Protein AF-A0AA36GGR3-F1 (afdb_monomer_lite)

Structure (mmCIF, N/CA/C/O backbone):
data_AF-A0AA36GGR3-F1
#
_entry.id   AF-A0AA36GGR3-F1
#
loop_
_atom_site.group_PDB
_atom_site.id
_atom_site.type_symbol
_atom_site.label_atom_id
_atom_site.label_alt_id
_atom_site.label_comp_id
_atom_site.label_asym_id
_atom_site.label_entity_id
_atom_site.label_seq_id
_atom_site.pdbx_PDB_ins_code
_atom_site.Cartn_x
_atom_site.Cartn_y
_atom_site.Cartn_z
_atom_site.occupancy
_atom_site.B_iso_or_equiv
_atom_site.auth_seq_id
_atom_site.auth_comp_id
_atom_site.auth_asym_id
_atom_site.auth_atom_id
_atom_site.pdbx_PDB_model_num
ATOM 1 N N . MET A 1 1 ? -9.479 -24.177 -9.683 1.00 31.23 1 MET A N 1
ATOM 2 C CA . MET A 1 1 ? -10.430 -23.127 -10.098 1.00 31.23 1 MET A CA 1
ATOM 3 C C . MET A 1 1 ? -11.303 -22.830 -8.891 1.00 31.23 1 MET A C 1
ATOM 5 O O . MET A 1 1 ? -12.110 -23.670 -8.521 1.00 31.23 1 MET A O 1
ATOM 9 N N . GLN A 1 2 ? -11.050 -21.725 -8.196 1.00 22.86 2 GLN A N 1
ATOM 10 C CA . GLN A 1 2 ? -11.869 -21.293 -7.066 1.00 22.86 2 GLN A CA 1
ATOM 11 C C . GLN A 1 2 ? -12.134 -19.807 -7.296 1.00 22.86 2 GLN A C 1
ATOM 13 O O . GLN A 1 2 ? -11.311 -18.959 -6.969 1.00 22.86 2 GLN A O 1
ATOM 18 N N . SER A 1 3 ? -13.225 -19.510 -8.004 1.00 23.61 3 SER A N 1
ATOM 19 C CA . SER A 1 3 ? -13.700 -18.142 -8.183 1.00 23.61 3 SER A CA 1
ATOM 20 C C . SER A 1 3 ? -14.328 -17.702 -6.864 1.00 23.61 3 SER A C 1
ATOM 22 O O . SER A 1 3 ? -15.376 -18.225 -6.476 1.00 23.61 3 SER A O 1
ATOM 24 N N . MET A 1 4 ? -13.690 -16.779 -6.152 1.00 31.77 4 MET A N 1
ATOM 25 C CA . MET A 1 4 ? -14.310 -16.155 -4.990 1.00 31.77 4 MET A CA 1
ATOM 26 C C . MET A 1 4 ? -15.207 -15.022 -5.492 1.00 31.77 4 MET A C 1
ATOM 28 O O . MET A 1 4 ? -14.729 -13.978 -5.921 1.00 31.77 4 MET A O 1
ATOM 32 N N . ASN A 1 5 ? -16.514 -15.277 -5.502 1.00 27.06 5 ASN A N 1
ATOM 33 C CA . ASN A 1 5 ? -17.533 -14.321 -5.914 1.00 27.06 5 ASN A CA 1
ATOM 34 C C . ASN A 1 5 ? -17.750 -13.314 -4.769 1.00 27.06 5 ASN A C 1
ATOM 36 O O . ASN A 1 5 ? -18.373 -13.636 -3.760 1.00 27.06 5 ASN A O 1
ATOM 40 N N . ILE A 1 6 ? -17.201 -12.103 -4.905 1.00 41.09 6 ILE A N 1
ATOM 41 C CA . ILE A 1 6 ? -17.251 -11.018 -3.900 1.00 41.09 6 ILE A CA 1
ATOM 42 C C . ILE A 1 6 ? -18.653 -10.353 -3.833 1.00 41.09 6 ILE A C 1
ATOM 44 O O . ILE A 1 6 ? -18.861 -9.359 -3.144 1.00 41.09 6 ILE A O 1
ATOM 48 N N . ARG A 1 7 ? -19.673 -10.909 -4.503 1.00 35.94 7 ARG A N 1
ATOM 49 C CA . ARG A 1 7 ? -20.999 -10.276 -4.635 1.00 35.94 7 ARG A CA 1
ATOM 50 C C . ARG A 1 7 ? -21.959 -10.444 -3.456 1.00 35.94 7 ARG A C 1
ATOM 52 O O . ARG A 1 7 ? -22.953 -9.726 -3.416 1.00 35.94 7 ARG A O 1
ATOM 59 N N . ASP A 1 8 ? -21.678 -11.298 -2.474 1.00 37.50 8 ASP A N 1
ATOM 60 C CA . ASP A 1 8 ? -22.728 -11.694 -1.520 1.00 37.50 8 ASP A CA 1
ATOM 61 C C . ASP A 1 8 ? -22.793 -10.919 -0.197 1.00 37.50 8 ASP A C 1
ATOM 63 O O . ASP A 1 8 ? -23.705 -11.169 0.593 1.00 37.50 8 ASP A O 1
ATOM 67 N N . ARG A 1 9 ? -21.918 -9.938 0.079 1.00 39.78 9 ARG A N 1
ATOM 68 C CA . ARG A 1 9 ? -22.055 -9.106 1.294 1.00 39.78 9 ARG A CA 1
ATOM 69 C C . ARG A 1 9 ? -21.664 -7.643 1.090 1.00 39.78 9 ARG A C 1
ATOM 71 O O . ARG A 1 9 ? -20.507 -7.276 1.201 1.00 39.78 9 ARG A O 1
ATOM 78 N N . GLY A 1 10 ? -22.687 -6.809 0.898 1.00 32.38 10 GLY A N 1
ATOM 79 C CA . GLY A 1 10 ? -22.753 -5.458 1.464 1.00 32.38 10 GLY A CA 1
ATOM 80 C C . GLY A 1 10 ? -21.839 -4.389 0.858 1.00 32.38 10 GLY A C 1
ATOM 81 O O . GLY A 1 10 ? -20.715 -4.210 1.295 1.00 32.38 10 GLY A O 1
ATOM 82 N N . ARG A 1 11 ? -22.411 -3.591 -0.056 1.00 37.12 11 ARG A N 1
ATOM 83 C CA . ARG A 1 11 ? -21.997 -2.222 -0.438 1.00 37.12 11 ARG A CA 1
ATOM 84 C C . ARG A 1 11 ? -20.482 -2.006 -0.575 1.00 37.12 11 ARG A C 1
ATOM 86 O O . ARG A 1 11 ? -19.839 -1.422 0.292 1.00 37.12 11 ARG A O 1
ATOM 93 N N . LEU A 1 12 ? -19.966 -2.359 -1.752 1.00 37.03 12 LEU A N 1
ATOM 94 C CA . LEU A 1 12 ? -18.712 -1.824 -2.270 1.00 37.03 12 LEU A CA 1
ATOM 95 C C . LEU A 1 12 ? -18.866 -0.305 -2.433 1.00 37.03 12 LEU A C 1
ATOM 97 O O . LEU A 1 12 ? -19.579 0.178 -3.313 1.00 37.03 12 LEU A O 1
ATOM 101 N N . ILE A 1 13 ? -18.249 0.451 -1.540 1.00 41.09 13 ILE A N 1
ATOM 102 C CA . ILE A 1 13 ? -18.213 1.902 -1.616 1.00 41.09 13 ILE A CA 1
ATOM 103 C C . ILE A 1 13 ? -16.906 2.288 -2.326 1.00 41.09 13 ILE A C 1
ATOM 105 O O . ILE A 1 13 ? -15.834 2.299 -1.729 1.00 41.09 13 ILE A O 1
ATOM 109 N N . LEU A 1 14 ? -17.008 2.574 -3.624 1.00 30.67 14 LEU A N 1
ATOM 110 C CA . LEU A 1 14 ? -15.995 3.288 -4.405 1.00 30.67 14 LEU A CA 1
ATOM 111 C C . LEU A 1 14 ? -16.259 4.791 -4.230 1.00 30.67 14 LEU A C 1
ATOM 113 O O . LEU A 1 14 ? -17.186 5.323 -4.838 1.00 30.67 14 LEU A O 1
ATOM 117 N N . TRP A 1 15 ? -15.490 5.482 -3.386 1.00 31.73 15 TRP A N 1
ATOM 118 C CA . TRP A 1 15 ? -15.605 6.938 -3.235 1.00 31.73 15 TRP A CA 1
ATOM 119 C C . TRP A 1 15 ? -14.445 7.661 -3.921 1.00 31.73 15 TRP A C 1
ATOM 121 O O . TRP A 1 15 ? -13.354 7.759 -3.371 1.00 31.73 15 TRP A O 1
ATOM 131 N N . PHE A 1 16 ? -14.731 8.282 -5.067 1.00 27.41 16 PHE A N 1
ATOM 132 C CA . PHE A 1 16 ? -13.975 9.436 -5.550 1.00 27.41 16 PHE A CA 1
ATOM 133 C C . PHE A 1 16 ? -14.421 10.681 -4.756 1.00 27.41 16 PHE A C 1
ATOM 135 O O . PHE A 1 16 ? -15.496 11.218 -5.019 1.00 27.41 16 PHE A O 1
ATOM 142 N N . PHE A 1 17 ? -13.615 11.175 -3.807 1.00 26.67 17 PHE A N 1
ATOM 143 C CA . PHE A 1 17 ? -13.815 12.498 -3.191 1.00 26.67 17 PHE A CA 1
ATOM 144 C C . PHE A 1 17 ? -12.526 13.344 -3.186 1.00 26.67 17 PHE A C 1
ATOM 146 O O . PHE A 1 17 ? -11.414 12.868 -2.989 1.00 26.67 17 PHE A O 1
ATOM 153 N N . ARG A 1 18 ? -12.732 14.635 -3.452 1.00 24.03 18 ARG A N 1
ATOM 154 C CA . ARG A 1 18 ? -11.792 15.745 -3.712 1.00 24.03 18 ARG A CA 1
ATOM 155 C C . ARG A 1 18 ? -11.136 16.299 -2.439 1.00 24.03 18 ARG A C 1
ATOM 157 O O . ARG A 1 18 ? -11.767 16.264 -1.394 1.00 24.03 18 ARG A O 1
ATOM 164 N N . TRP A 1 19 ? -10.031 17.058 -2.437 1.00 34.44 19 TRP A N 1
ATOM 165 C CA . TRP A 1 19 ? -8.633 16.962 -2.935 1.00 34.44 19 TRP A CA 1
ATOM 166 C C . TRP A 1 19 ? -7.868 18.005 -2.070 1.00 34.44 19 TRP A C 1
ATOM 168 O O . TRP A 1 19 ? -7.487 19.062 -2.566 1.00 34.44 19 TRP A O 1
ATOM 178 N N . VAL A 1 20 ? -7.781 17.820 -0.741 1.00 37.66 20 VAL A N 1
ATOM 179 C CA . VAL A 1 20 ? -7.152 18.826 0.167 1.00 37.66 20 VAL A CA 1
ATOM 180 C C . VAL A 1 20 ? -6.193 18.206 1.199 1.00 37.66 20 VAL A C 1
ATOM 182 O O . VAL A 1 20 ? -5.262 18.873 1.636 1.00 37.66 20 VAL A O 1
ATOM 185 N N . CYS A 1 21 ? -6.301 16.907 1.499 1.00 44.16 21 CYS A N 1
ATOM 186 C CA . CYS A 1 21 ? -5.307 16.160 2.275 1.00 44.16 21 CYS A CA 1
ATOM 187 C C . CYS A 1 21 ? -4.627 15.153 1.360 1.00 44.16 21 CYS A C 1
ATOM 189 O O . CYS A 1 21 ? -5.189 14.138 0.961 1.00 44.16 21 CYS A O 1
ATOM 191 N N . SER A 1 22 ? -3.430 15.520 0.935 1.00 38.19 22 SER A N 1
ATOM 192 C CA . SER A 1 22 ? -2.750 14.957 -0.220 1.00 38.19 22 SER A CA 1
ATOM 193 C C . SER A 1 22 ? -2.509 13.432 -0.128 1.00 38.19 22 SER A C 1
ATOM 195 O O . SER A 1 22 ? -1.676 12.964 0.644 1.00 38.19 22 SER A O 1
ATOM 197 N N . ASN A 1 23 ? -3.218 12.710 -1.011 1.00 40.78 23 ASN 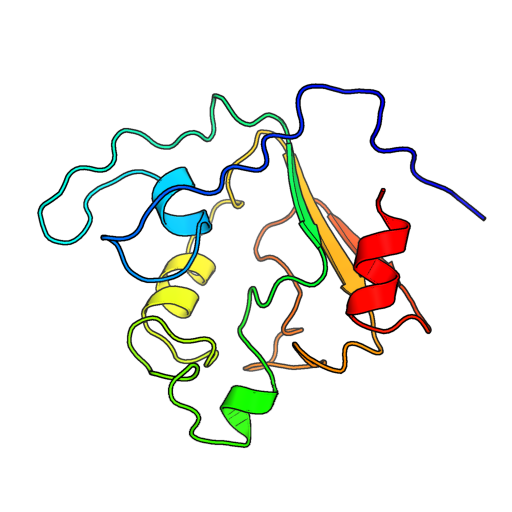A N 1
ATOM 198 C CA . ASN A 1 23 ? -2.726 11.634 -1.891 1.00 40.78 23 ASN A CA 1
ATOM 199 C C . ASN A 1 23 ? -2.678 10.157 -1.438 1.00 40.78 23 ASN A C 1
ATOM 201 O O . ASN A 1 23 ? -1.881 9.400 -1.981 1.00 40.78 23 ASN A O 1
ATOM 205 N N . TYR A 1 24 ? -3.591 9.694 -0.575 1.00 49.19 24 TYR A N 1
ATOM 206 C CA . TYR A 1 24 ? -4.253 8.386 -0.785 1.00 49.19 24 TYR A CA 1
ATOM 207 C C . TYR A 1 24 ? -5.505 8.261 0.097 1.00 49.19 24 TYR A C 1
ATOM 209 O O . TYR A 1 24 ? -5.481 8.609 1.281 1.00 49.19 24 TYR A O 1
ATOM 217 N N . GLU A 1 25 ? -6.579 7.706 -0.463 1.00 49.06 25 GLU A N 1
ATOM 218 C CA . GLU A 1 25 ? -7.920 7.544 0.135 1.00 49.06 25 GLU A CA 1
ATOM 219 C C . GLU A 1 25 ? -7.904 6.908 1.542 1.00 49.06 25 GLU A C 1
ATOM 221 O O . GLU A 1 25 ? -8.718 7.242 2.402 1.00 49.06 25 GLU A O 1
ATOM 226 N N . ARG A 1 26 ? -6.894 6.075 1.830 1.00 49.50 26 ARG A N 1
ATOM 227 C CA . ARG A 1 26 ? -6.694 5.370 3.112 1.00 49.50 26 ARG A CA 1
ATOM 228 C C . ARG A 1 26 ? -6.551 6.296 4.323 1.00 49.50 26 ARG A C 1
ATOM 230 O O . ARG A 1 26 ? -6.796 5.871 5.447 1.00 49.50 26 ARG A O 1
ATOM 237 N N . GLY A 1 27 ? -6.146 7.550 4.116 1.00 48.91 27 GLY A N 1
ATOM 238 C CA . GLY A 1 27 ? -5.964 8.507 5.204 1.00 48.91 27 GLY A CA 1
ATOM 239 C C . GLY A 1 27 ? -7.232 9.081 5.803 1.00 48.91 27 GLY A C 1
ATOM 240 O O . GLY A 1 27 ? -7.263 9.350 6.996 1.00 48.91 27 GLY A O 1
ATOM 241 N N . TYR A 1 28 ? -8.251 9.250 4.971 1.00 47.47 28 TYR A N 1
ATOM 242 C CA . TYR A 1 28 ? -9.541 9.803 5.372 1.00 47.47 28 TYR A CA 1
ATOM 243 C C . TYR A 1 28 ? -10.386 8.787 6.120 1.00 47.47 28 TYR A C 1
ATOM 245 O O . TYR A 1 28 ? -11.102 9.128 7.052 1.00 47.47 28 TYR A O 1
ATOM 253 N N . ILE A 1 29 ? -10.244 7.535 5.700 1.00 52.72 29 ILE A N 1
ATOM 254 C CA . ILE A 1 29 ? -10.875 6.359 6.272 1.00 52.72 29 ILE A CA 1
ATOM 255 C C . ILE A 1 29 ? -10.502 6.315 7.770 1.00 52.72 29 ILE A C 1
ATOM 257 O O . ILE A 1 29 ? -11.386 6.484 8.603 1.00 52.72 29 ILE A O 1
ATOM 261 N N . LEU A 1 30 ? -9.202 6.385 8.096 1.00 60.25 30 LEU A N 1
ATOM 262 C CA . LEU A 1 30 ? -8.647 6.423 9.466 1.00 60.25 30 LEU A CA 1
ATOM 263 C C . LEU A 1 30 ? -9.024 7.645 10.330 1.00 60.25 30 LEU A C 1
ATOM 265 O O . LEU A 1 30 ? -8.657 7.675 11.509 1.00 60.25 30 LEU A O 1
ATOM 269 N N . GLY A 1 31 ? -9.731 8.636 9.778 1.00 64.75 31 GLY A N 1
ATOM 270 C CA . GLY A 1 31 ? -10.085 9.881 10.458 1.00 64.75 31 GLY A CA 1
ATOM 271 C C . GLY A 1 31 ? -8.877 10.652 11.010 1.00 64.75 31 GLY A C 1
ATOM 272 O O . GLY A 1 31 ? -7.728 10.441 10.617 1.00 64.75 31 GLY A O 1
ATOM 273 N N . GLY A 1 32 ? -9.139 11.548 11.959 1.00 68.62 32 GLY A N 1
ATOM 274 C CA . GLY A 1 32 ? -8.108 12.307 12.671 1.00 68.62 32 GLY A CA 1
ATOM 275 C C . GLY A 1 32 ? -7.910 13.728 12.150 1.00 68.62 32 GLY A C 1
ATOM 276 O O . GLY A 1 32 ? -8.810 14.312 11.552 1.00 68.62 32 GLY A O 1
ATOM 277 N N . ASP A 1 33 ? -6.749 14.304 12.443 1.00 65.94 33 ASP A N 1
ATOM 278 C CA . ASP A 1 33 ? -6.383 15.651 12.008 1.00 65.94 33 ASP A CA 1
ATOM 279 C C . ASP A 1 33 ? -5.493 15.586 10.766 1.00 65.94 33 ASP A C 1
ATOM 281 O O . ASP A 1 33 ? -4.542 14.804 10.699 1.00 65.94 33 ASP A O 1
ATOM 285 N N . CYS A 1 34 ? -5.811 16.415 9.780 1.00 63.88 34 CYS A N 1
ATOM 286 C CA . CYS A 1 34 ? -4.975 16.655 8.624 1.00 63.88 34 CYS A CA 1
ATOM 287 C C . CYS A 1 34 ? -4.675 18.149 8.525 1.00 63.88 34 CYS A C 1
ATOM 289 O O . CYS A 1 34 ? -5.512 18.928 8.071 1.00 63.88 34 CYS A O 1
ATOM 291 N N . ASN A 1 35 ? -3.460 18.541 8.911 1.00 62.97 35 ASN A N 1
ATOM 292 C CA . ASN A 1 35 ? -2.987 19.925 8.831 1.00 62.97 35 ASN A CA 1
ATOM 293 C C . ASN A 1 35 ? -3.969 20.933 9.467 1.00 62.97 35 ASN A C 1
ATOM 295 O O . ASN A 1 35 ? -4.233 21.991 8.896 1.00 62.97 35 ASN A O 1
ATOM 299 N N . GLY A 1 36 ? -4.534 20.593 10.629 1.00 64.94 36 GLY A N 1
ATOM 300 C CA . GLY A 1 36 ? -5.505 21.420 11.348 1.00 64.94 36 GLY A CA 1
ATOM 301 C C . GLY A 1 36 ? -6.948 21.293 10.852 1.00 64.94 36 GLY A C 1
ATOM 302 O O . GLY A 1 36 ? -7.834 21.975 11.370 1.00 64.94 36 GLY A O 1
ATOM 303 N N . ILE A 1 37 ? -7.207 20.442 9.854 1.00 65.31 37 ILE A N 1
ATOM 304 C CA . ILE A 1 37 ? -8.554 20.076 9.417 1.00 65.31 37 ILE A CA 1
ATOM 305 C C . ILE A 1 37 ? -8.909 18.732 10.045 1.00 65.31 37 ILE A C 1
ATOM 307 O O . ILE A 1 37 ? -8.361 17.690 9.679 1.00 65.31 37 ILE A O 1
ATOM 311 N N . TYR A 1 38 ? -9.876 18.744 10.958 1.00 73.50 38 TYR A N 1
ATOM 312 C CA . TYR A 1 38 ? -10.427 17.517 11.518 1.00 73.50 38 TYR A CA 1
ATOM 313 C C . TYR A 1 38 ? -11.260 16.777 10.462 1.00 73.50 38 TYR A C 1
ATOM 315 O O . TYR A 1 38 ? -12.308 17.254 10.029 1.00 73.50 38 TYR A O 1
ATOM 323 N N . LEU A 1 39 ? -10.795 15.594 10.064 1.00 70.00 39 LEU A N 1
ATOM 324 C CA . LEU A 1 39 ? -11.420 14.732 9.056 1.00 70.00 39 LEU A CA 1
ATOM 325 C C . LEU A 1 39 ? -12.576 13.888 9.610 1.00 70.00 39 LEU A C 1
ATOM 327 O O . LEU A 1 39 ? -13.258 13.209 8.848 1.00 70.00 39 LEU A O 1
ATOM 331 N N . GLY A 1 40 ? -12.808 13.924 10.923 1.00 72.06 40 GLY A N 1
ATOM 332 C CA . GLY A 1 40 ? -13.813 13.102 11.588 1.00 72.06 40 GLY A CA 1
ATOM 333 C C . GLY A 1 40 ? -13.224 11.896 12.319 1.00 72.06 40 GLY A C 1
ATOM 334 O O . GLY A 1 40 ? -12.008 11.726 12.441 1.00 72.06 40 GLY A O 1
ATOM 335 N N . LYS A 1 41 ? -14.116 11.064 12.862 1.00 74.94 41 LYS A N 1
ATOM 336 C CA . LYS A 1 41 ? -13.750 9.797 13.508 1.00 74.94 41 LYS A CA 1
ATOM 337 C C . LYS A 1 41 ? -13.416 8.734 12.448 1.00 74.94 41 LYS A C 1
ATOM 339 O O . LYS A 1 41 ? -13.979 8.810 11.359 1.00 74.94 41 LYS A O 1
ATOM 344 N N . PRO A 1 42 ? -12.584 7.729 12.785 1.00 73.12 42 PRO A N 1
ATOM 345 C CA . PRO A 1 42 ? -12.325 6.591 11.906 1.00 73.12 42 PRO A CA 1
ATOM 346 C C . PRO A 1 42 ? -13.624 5.926 11.432 1.00 73.12 42 PRO A C 1
ATOM 348 O O . PRO A 1 42 ? -14.544 5.697 12.234 1.00 73.12 42 PRO A O 1
ATOM 351 N N . LEU A 1 43 ? -13.695 5.591 10.146 1.00 73.19 43 LEU A N 1
ATOM 352 C CA . LEU A 1 43 ? -14.862 4.959 9.528 1.00 73.19 43 LEU A CA 1
ATOM 353 C C . LEU A 1 43 ? -14.856 3.434 9.693 1.00 73.19 43 LEU A C 1
ATOM 355 O O . LEU A 1 43 ? -15.757 2.767 9.188 1.00 73.19 43 LEU A O 1
ATOM 359 N N . THR A 1 44 ? -13.926 2.880 10.480 1.00 71.38 44 THR A N 1
ATOM 360 C CA . THR A 1 44 ? -13.781 1.437 10.739 1.00 71.38 44 THR A CA 1
ATOM 361 C C . THR A 1 44 ? -15.089 0.745 11.122 1.00 71.38 44 THR A C 1
ATOM 363 O O . THR A 1 44 ? -15.276 -0.425 10.821 1.00 71.38 44 THR A O 1
ATOM 366 N N . HIS A 1 45 ? -15.996 1.451 11.801 1.00 74.19 45 HIS A N 1
ATOM 367 C CA . HIS A 1 45 ? -17.290 0.922 12.238 1.00 74.19 45 HIS A CA 1
ATOM 368 C C . HIS A 1 45 ? -18.372 0.929 11.142 1.00 74.19 45 HIS A C 1
ATOM 370 O O . HIS A 1 45 ? -19.391 0.261 11.295 1.00 74.19 45 HIS A O 1
ATOM 376 N N . LEU A 1 46 ? -18.171 1.690 10.062 1.00 79.44 46 LEU A N 1
ATOM 377 C CA . LEU A 1 46 ? -19.054 1.754 8.892 1.00 79.44 46 LEU A CA 1
ATOM 378 C C . LEU A 1 46 ? -18.574 0.855 7.747 1.00 79.44 46 LEU A C 1
ATOM 380 O O . LEU A 1 46 ? -19.373 0.484 6.890 1.00 79.44 46 LEU A O 1
ATOM 384 N N . VAL A 1 47 ? -17.284 0.518 7.723 1.00 77.88 47 VAL A N 1
ATOM 385 C CA . VAL A 1 47 ? -16.688 -0.389 6.738 1.00 77.88 47 VAL A CA 1
ATOM 386 C C . VAL A 1 47 ? -16.707 -1.808 7.303 1.00 77.88 47 VAL A C 1
ATOM 388 O O . VAL A 1 47 ? -16.089 -2.080 8.329 1.00 77.88 47 VAL A O 1
ATOM 391 N N . ASP A 1 48 ? -17.400 -2.738 6.644 1.00 83.75 48 ASP A N 1
ATOM 392 C CA . ASP A 1 48 ? -17.352 -4.150 7.047 1.00 83.75 48 ASP A CA 1
ATOM 393 C C . ASP A 1 48 ? -16.072 -4.821 6.537 1.00 83.75 48 ASP A C 1
ATOM 395 O O . ASP A 1 48 ? -15.341 -5.416 7.320 1.00 83.75 48 ASP A O 1
ATOM 399 N N . THR A 1 49 ? -15.740 -4.660 5.255 1.00 84.62 49 THR A N 1
ATOM 400 C CA . THR A 1 49 ? -14.571 -5.302 4.643 1.00 84.62 49 THR A CA 1
ATOM 401 C C . THR A 1 49 ? -13.776 -4.313 3.793 1.00 84.62 49 THR A C 1
ATOM 403 O O . THR A 1 49 ? -14.337 -3.644 2.927 1.00 84.62 49 THR A O 1
ATOM 406 N N . PHE A 1 50 ? -12.462 -4.256 4.002 1.00 84.88 50 PHE A N 1
ATOM 407 C CA . PHE A 1 50 ? -11.519 -3.533 3.151 1.00 84.88 50 PHE A CA 1
ATOM 408 C C . PHE A 1 50 ? -10.723 -4.502 2.282 1.00 84.88 50 PHE A C 1
ATOM 410 O O . PHE A 1 50 ? -10.144 -5.467 2.777 1.00 84.88 50 PHE A O 1
ATOM 417 N N . VAL A 1 51 ? -10.657 -4.233 0.981 1.00 87.81 51 VAL A N 1
ATOM 418 C CA . VAL A 1 51 ? -9.895 -5.052 0.034 1.00 87.81 51 VAL A CA 1
ATOM 419 C C . VAL A 1 51 ? -8.926 -4.156 -0.725 1.00 87.81 51 VAL A C 1
ATOM 421 O O . VAL A 1 51 ? -9.339 -3.212 -1.393 1.00 87.81 51 VAL A O 1
ATOM 424 N N . SER A 1 52 ? -7.630 -4.452 -0.628 1.00 89.44 52 SER A N 1
ATOM 425 C CA . SER A 1 52 ? -6.587 -3.789 -1.417 1.00 89.44 52 SER A CA 1
ATOM 426 C C . SER A 1 52 ? -6.236 -4.663 -2.618 1.00 89.44 52 SER A C 1
ATOM 428 O O . SER A 1 52 ? -5.670 -5.737 -2.435 1.00 89.44 52 SER A O 1
ATOM 430 N N . VAL A 1 53 ? -6.574 -4.235 -3.834 1.00 91.56 53 VAL A N 1
ATOM 431 C CA . VAL A 1 53 ? -6.273 -4.975 -5.073 1.00 91.56 53 VAL A CA 1
ATOM 432 C C . VAL A 1 53 ? -5.142 -4.271 -5.802 1.00 91.56 53 VAL A C 1
ATOM 434 O O . VAL A 1 53 ? -5.273 -3.091 -6.115 1.00 91.56 53 VAL A O 1
ATOM 437 N N . ALA A 1 54 ? -4.024 -4.972 -6.005 1.00 90.75 54 ALA A N 1
ATOM 438 C CA . ALA A 1 54 ? -2.809 -4.431 -6.620 1.00 90.75 54 ALA A CA 1
ATOM 439 C C . ALA A 1 54 ? -2.377 -3.068 -6.027 1.00 90.75 54 ALA A C 1
ATOM 441 O O . ALA A 1 54 ? -1.834 -2.200 -6.702 1.00 90.75 54 ALA A O 1
ATOM 442 N N . GLY A 1 55 ? -2.661 -2.829 -4.743 1.00 88.94 55 GLY A N 1
ATOM 443 C CA . GLY A 1 55 ? -2.444 -1.525 -4.124 1.00 88.94 55 GLY A CA 1
ATOM 444 C C . GLY A 1 55 ? -1.000 -1.353 -3.669 1.00 88.94 55 GLY A C 1
ATOM 445 O O . GLY A 1 55 ? -0.522 -2.187 -2.919 1.00 88.94 55 GLY A O 1
ATOM 446 N N . ALA A 1 56 ? -0.339 -0.246 -4.023 1.00 91.62 56 ALA A N 1
ATOM 447 C CA . ALA A 1 56 ? 1.023 0.121 -3.593 1.00 91.62 56 ALA A CA 1
ATOM 448 C C . ALA A 1 56 ? 1.132 0.431 -2.079 1.00 91.62 56 ALA A C 1
ATOM 450 O O . ALA A 1 56 ? 1.397 1.559 -1.667 1.00 91.62 56 ALA A O 1
ATOM 451 N N . ASN A 1 57 ? 0.858 -0.562 -1.235 1.00 91.06 57 ASN A N 1
ATOM 452 C CA . ASN A 1 57 ? 0.709 -0.443 0.216 1.00 91.06 57 ASN A CA 1
ATOM 453 C C . ASN A 1 57 ? 2.055 -0.215 0.927 1.00 91.06 57 ASN A C 1
ATOM 455 O O . ASN A 1 57 ? 2.139 0.605 1.839 1.00 91.06 57 ASN A O 1
ATOM 459 N N . TYR A 1 58 ? 3.121 -0.891 0.493 1.00 92.38 58 TYR A N 1
ATOM 460 C CA . TYR A 1 58 ? 4.493 -0.626 0.945 1.00 92.38 58 TYR A CA 1
ATOM 461 C C . TYR A 1 58 ? 5.246 0.347 0.035 1.00 92.38 58 TYR A C 1
ATOM 463 O O . TYR A 1 58 ? 6.363 0.732 0.361 1.00 92.38 58 TYR A O 1
ATOM 471 N N . GLY A 1 59 ? 4.640 0.768 -1.073 1.00 92.25 59 GLY A N 1
ATOM 472 C CA . GLY A 1 59 ? 5.225 1.659 -2.072 1.00 92.25 59 GLY A CA 1
ATOM 473 C C . GLY A 1 59 ? 5.206 1.040 -3.464 1.00 92.25 59 GLY A C 1
ATOM 474 O O . GLY A 1 59 ? 4.504 0.057 -3.696 1.00 92.25 59 GLY A O 1
ATOM 475 N N . SER A 1 60 ? 5.964 1.628 -4.387 1.00 93.69 60 SER A N 1
ATOM 476 C CA . SER A 1 60 ? 6.173 1.101 -5.739 1.00 93.69 60 SER A CA 1
ATOM 477 C C . SER A 1 60 ? 7.661 0.900 -6.019 1.00 93.69 60 SER A C 1
ATOM 479 O O . SER A 1 60 ? 8.481 1.759 -5.692 1.00 93.69 60 SER A O 1
ATOM 481 N N . ALA A 1 61 ? 8.009 -0.213 -6.664 1.00 92.56 61 ALA A N 1
ATOM 482 C CA . ALA A 1 61 ? 9.386 -0.550 -7.011 1.00 92.56 61 ALA A CA 1
ATOM 483 C C . ALA A 1 61 ? 10.017 0.501 -7.938 1.00 92.56 61 ALA A C 1
ATOM 485 O O . ALA A 1 61 ? 11.211 0.781 -7.828 1.00 92.56 61 ALA A O 1
ATOM 486 N N . ILE A 1 62 ? 9.217 1.153 -8.796 1.00 90.31 62 ILE A N 1
ATOM 487 C CA . ILE A 1 62 ? 9.713 2.220 -9.678 1.00 90.31 62 ILE A CA 1
ATOM 488 C C . ILE A 1 62 ? 10.259 3.408 -8.880 1.00 90.31 62 ILE A C 1
ATOM 490 O O . ILE A 1 62 ? 11.208 4.055 -9.314 1.00 90.31 62 ILE A O 1
ATOM 494 N N . CYS A 1 63 ? 9.719 3.653 -7.683 1.00 90.19 63 CYS A N 1
ATOM 495 C CA . CYS A 1 63 ? 10.153 4.735 -6.807 1.00 90.19 63 CYS A CA 1
ATOM 496 C C . CYS A 1 63 ? 11.467 4.465 -6.080 1.00 90.19 63 CYS A C 1
ATOM 498 O O . CYS A 1 63 ? 12.048 5.390 -5.514 1.00 90.19 63 CYS A O 1
ATOM 500 N N . GLU A 1 64 ? 11.954 3.227 -6.116 1.00 86.88 64 GLU A N 1
ATOM 501 C CA . GLU A 1 64 ? 13.293 2.886 -5.641 1.00 86.88 64 GLU A CA 1
ATOM 502 C C . GLU A 1 64 ? 14.335 2.951 -6.768 1.00 86.88 64 GLU A C 1
ATOM 504 O O . GLU A 1 64 ? 15.528 3.030 -6.487 1.00 86.88 64 GLU A O 1
ATOM 509 N N . MET A 1 65 ? 13.895 2.975 -8.032 1.00 86.38 65 MET A N 1
ATOM 510 C CA . MET A 1 65 ? 14.772 3.052 -9.206 1.00 86.38 65 MET A CA 1
ATOM 511 C C . MET A 1 65 ? 14.864 4.461 -9.799 1.00 86.38 65 MET A C 1
ATOM 513 O O . MET A 1 65 ? 15.931 4.858 -10.263 1.00 86.38 65 MET A O 1
ATOM 517 N N . LEU A 1 66 ? 13.761 5.219 -9.808 1.00 86.88 66 LEU A N 1
ATOM 518 C CA . LEU A 1 66 ? 13.654 6.503 -10.500 1.00 86.88 66 LEU A CA 1
ATOM 519 C C . LEU A 1 66 ? 13.101 7.609 -9.584 1.00 86.88 66 LEU A C 1
ATOM 521 O O . LEU A 1 66 ? 12.089 7.404 -8.908 1.00 86.88 66 LEU A O 1
ATOM 525 N N . PRO A 1 67 ? 13.689 8.822 -9.604 1.00 85.56 67 PRO A N 1
ATOM 526 C CA . PRO A 1 67 ? 13.223 9.956 -8.810 1.00 85.56 67 PRO A CA 1
ATOM 527 C C . PRO A 1 67 ? 12.038 10.669 -9.487 1.00 85.56 67 PRO A C 1
ATOM 529 O O . PRO A 1 67 ? 12.127 11.831 -9.882 1.00 85.56 67 PRO A O 1
ATOM 532 N N . LEU A 1 68 ? 10.912 9.971 -9.648 1.00 88.62 68 LEU A N 1
ATOM 533 C CA . LEU A 1 68 ? 9.686 10.562 -10.193 1.00 88.62 68 LEU A CA 1
ATOM 534 C C . LEU A 1 68 ? 9.003 11.457 -9.147 1.00 88.62 68 LEU A C 1
ATOM 536 O O . LEU A 1 68 ? 9.076 11.197 -7.947 1.00 88.62 68 LEU A O 1
ATOM 540 N N . ALA A 1 69 ? 8.253 12.472 -9.587 1.00 86.06 69 ALA A N 1
ATOM 541 C CA . ALA A 1 69 ? 7.525 13.372 -8.680 1.00 86.06 69 ALA A CA 1
ATOM 542 C C . ALA A 1 69 ? 6.545 12.630 -7.740 1.00 86.06 69 ALA A C 1
ATOM 544 O O . ALA A 1 69 ? 6.348 13.020 -6.586 1.00 86.06 69 ALA A O 1
ATOM 545 N N . ILE A 1 70 ? 5.981 11.508 -8.204 1.00 85.12 70 ILE A N 1
ATOM 546 C CA . ILE A 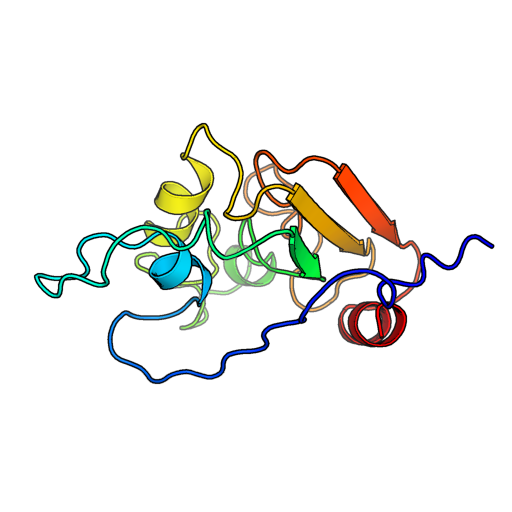1 70 ? 5.097 10.631 -7.420 1.00 85.12 70 ILE A CA 1
ATOM 547 C C . ILE A 1 70 ? 5.821 9.877 -6.292 1.00 85.12 70 ILE A C 1
ATOM 549 O O . ILE A 1 70 ? 5.168 9.310 -5.424 1.00 85.12 70 ILE A O 1
ATOM 553 N N . CYS A 1 71 ? 7.155 9.877 -6.272 1.00 89.56 71 CYS A N 1
ATOM 554 C CA . CYS A 1 71 ? 7.996 9.137 -5.330 1.00 89.56 71 CYS A CA 1
ATOM 555 C C . CYS A 1 71 ? 8.517 10.004 -4.173 1.00 89.56 71 CYS A C 1
ATOM 557 O O . CYS A 1 71 ? 9.468 9.632 -3.490 1.00 89.56 71 CYS A O 1
ATOM 559 N N . ASN A 1 72 ? 7.918 11.177 -3.949 1.00 88.25 72 ASN A N 1
ATOM 560 C CA . ASN A 1 72 ? 8.373 12.114 -2.926 1.00 88.25 72 ASN A CA 1
ATOM 561 C C . ASN A 1 72 ? 8.309 11.529 -1.496 1.00 88.25 72 ASN A C 1
ATOM 563 O O . ASN A 1 72 ? 7.459 10.698 -1.170 1.00 88.25 72 ASN A O 1
ATOM 567 N N . LEU A 1 73 ? 9.189 12.014 -0.615 1.00 90.19 73 LEU A N 1
ATOM 568 C CA . LEU A 1 73 ? 9.321 11.510 0.757 1.00 90.19 73 LEU A CA 1
ATOM 569 C C . LEU A 1 73 ? 8.240 12.004 1.725 1.00 90.19 73 LEU A C 1
ATOM 571 O O . LEU A 1 73 ? 8.208 11.545 2.861 1.00 90.19 73 LEU A O 1
ATOM 575 N N . ASN A 1 74 ? 7.361 12.920 1.323 1.00 85.00 74 ASN A N 1
ATOM 576 C CA . ASN A 1 74 ? 6.292 13.394 2.197 1.00 85.00 74 ASN A CA 1
ATOM 577 C C . ASN A 1 74 ? 5.067 12.470 2.090 1.00 85.00 74 ASN A C 1
ATOM 579 O O . ASN A 1 74 ? 4.683 11.809 3.054 1.00 85.00 74 ASN A O 1
ATOM 583 N N . ASN A 1 75 ? 4.506 12.356 0.886 1.00 78.12 75 ASN A N 1
ATOM 584 C CA . ASN A 1 75 ? 3.257 11.644 0.602 1.00 78.12 75 ASN A CA 1
ATOM 585 C C . ASN A 1 75 ? 3.299 10.785 -0.672 1.00 78.12 75 ASN A C 1
ATOM 587 O O . ASN A 1 75 ? 2.253 10.374 -1.169 1.00 78.12 75 ASN A O 1
ATOM 591 N N . GLY A 1 76 ? 4.489 10.538 -1.218 1.00 85.56 76 GLY A N 1
ATOM 592 C CA . GLY A 1 76 ? 4.663 9.744 -2.425 1.00 85.56 76 GLY A CA 1
ATOM 593 C C . GLY A 1 76 ? 4.680 8.234 -2.187 1.00 85.56 76 GLY A C 1
ATOM 594 O O . GLY A 1 76 ? 4.597 7.740 -1.060 1.00 85.56 76 GLY A O 1
ATOM 595 N N . LEU A 1 77 ? 4.852 7.505 -3.289 1.00 90.81 77 LEU A N 1
ATOM 596 C CA . LEU A 1 77 ? 4.895 6.042 -3.359 1.00 90.81 77 LEU A CA 1
ATOM 597 C C . LEU A 1 77 ? 6.278 5.442 -3.059 1.00 90.81 77 LEU A C 1
ATOM 599 O O . LEU A 1 77 ? 6.448 4.230 -3.179 1.00 90.81 77 LEU A O 1
ATOM 603 N N . SER A 1 78 ? 7.277 6.244 -2.673 1.00 91.50 78 SER A N 1
ATOM 604 C CA . SER A 1 78 ? 8.518 5.668 -2.138 1.00 91.50 78 SER A CA 1
ATOM 605 C C . SER A 1 78 ? 8.219 4.988 -0.810 1.00 91.50 78 SER A C 1
ATOM 607 O O . SER A 1 78 ? 7.563 5.573 0.051 1.00 91.50 78 SER A O 1
ATOM 609 N N . CYS A 1 79 ? 8.769 3.794 -0.600 1.00 91.88 79 CYS A N 1
ATOM 610 C CA . CYS A 1 79 ? 8.592 3.060 0.654 1.00 91.88 79 CYS A CA 1
ATOM 611 C C . CYS A 1 79 ? 9.199 3.784 1.870 1.00 91.88 79 CYS A C 1
ATOM 613 O O . CYS A 1 79 ? 8.886 3.471 3.019 1.00 91.88 79 CYS A O 1
ATOM 615 N N . ARG A 1 80 ? 10.032 4.804 1.621 1.00 92.25 80 ARG A N 1
ATOM 616 C CA . ARG A 1 80 ? 10.585 5.709 2.634 1.00 92.25 80 ARG A CA 1
ATOM 617 C C . ARG A 1 80 ? 9.719 6.941 2.908 1.00 92.25 80 ARG A C 1
ATOM 619 O O . ARG A 1 80 ? 10.098 7.736 3.769 1.00 92.25 80 ARG A O 1
ATOM 626 N N . SER A 1 81 ? 8.597 7.130 2.209 1.00 89.75 81 SER A N 1
ATOM 627 C CA . SER A 1 81 ? 7.752 8.304 2.419 1.00 89.75 81 SER A CA 1
ATOM 628 C C . SER A 1 81 ? 7.197 8.333 3.843 1.00 89.75 81 SER A C 1
ATOM 630 O O . SER A 1 81 ? 6.832 7.301 4.415 1.00 89.75 81 SER A O 1
ATOM 632 N N . HIS A 1 82 ? 7.147 9.528 4.438 1.00 86.06 82 HIS A N 1
ATOM 633 C CA . HIS A 1 82 ? 6.612 9.749 5.777 1.00 86.06 82 HIS A CA 1
ATOM 634 C C . HIS A 1 82 ? 5.211 9.153 5.886 1.00 86.06 82 HIS A C 1
ATOM 636 O O . HIS A 1 82 ? 4.904 8.462 6.854 1.00 86.06 82 HIS A O 1
ATOM 642 N N . ARG A 1 83 ? 4.396 9.336 4.842 1.00 82.19 83 ARG A N 1
ATOM 643 C CA . ARG A 1 83 ? 3.038 8.816 4.799 1.00 82.19 83 ARG A CA 1
ATOM 644 C C . ARG A 1 83 ? 2.953 7.293 4.841 1.00 82.19 83 ARG A C 1
ATOM 646 O O . ARG A 1 83 ? 2.217 6.765 5.671 1.00 82.19 83 ARG A O 1
ATOM 653 N N . LEU A 1 84 ? 3.673 6.582 3.969 1.00 86.31 84 LEU A N 1
ATOM 654 C CA . LEU A 1 84 ? 3.620 5.116 3.951 1.00 86.31 84 LEU A CA 1
ATOM 655 C C . LEU A 1 84 ? 4.217 4.524 5.226 1.00 86.31 84 LEU A C 1
ATOM 657 O O . LEU A 1 84 ? 3.673 3.567 5.769 1.00 86.31 84 LEU A O 1
ATOM 661 N N . ARG A 1 85 ? 5.275 5.137 5.766 1.00 88.25 85 ARG A N 1
ATOM 662 C CA . ARG A 1 85 ? 5.829 4.746 7.066 1.00 88.25 85 ARG A CA 1
ATOM 663 C C . ARG A 1 85 ? 4.830 4.931 8.200 1.00 88.25 85 ARG A C 1
ATOM 665 O O . ARG A 1 85 ? 4.671 4.022 9.005 1.00 88.25 85 ARG A O 1
ATOM 672 N N . GLU A 1 86 ? 4.156 6.076 8.268 1.00 83.56 86 GLU A N 1
ATOM 673 C CA . GLU A 1 86 ? 3.141 6.343 9.289 1.00 83.56 86 GLU A CA 1
ATOM 674 C C . GLU A 1 86 ? 2.009 5.313 9.205 1.00 83.56 86 GLU A C 1
ATOM 676 O O . GLU A 1 86 ? 1.676 4.679 10.207 1.00 83.56 86 GLU A O 1
ATOM 681 N N . LEU A 1 87 ? 1.467 5.088 8.005 1.00 80.69 87 LEU A N 1
ATOM 682 C CA . LEU A 1 87 ? 0.381 4.140 7.784 1.00 80.69 87 LEU A CA 1
ATOM 683 C C . LEU A 1 87 ? 0.790 2.699 8.130 1.00 80.69 87 LEU A C 1
ATOM 685 O O . LEU A 1 87 ? 0.069 2.018 8.857 1.00 80.69 87 LEU A O 1
ATOM 689 N N . ASN A 1 88 ? 1.969 2.260 7.686 1.00 87.06 88 ASN A N 1
ATOM 690 C CA . ASN A 1 88 ? 2.450 0.893 7.899 1.00 87.06 88 ASN A CA 1
ATOM 691 C C . ASN A 1 88 ? 3.031 0.658 9.305 1.00 87.06 88 ASN A C 1
ATOM 693 O O . ASN A 1 88 ? 3.214 -0.490 9.700 1.00 87.06 88 ASN A O 1
ATOM 697 N N . SER A 1 89 ? 3.297 1.716 10.082 1.00 86.06 89 SER A N 1
ATOM 698 C CA . SER A 1 89 ? 3.720 1.613 11.490 1.00 86.06 89 SER A CA 1
ATOM 699 C C . SER A 1 89 ? 2.574 1.311 12.457 1.00 86.06 89 SER A C 1
ATOM 701 O O . SER A 1 89 ? 2.806 0.998 13.629 1.00 86.06 89 SER A O 1
ATOM 703 N N . ARG A 1 90 ? 1.324 1.420 11.993 1.00 81.19 90 ARG A N 1
ATOM 704 C CA . ARG A 1 90 ? 0.150 1.151 12.822 1.00 81.19 90 ARG A CA 1
ATOM 705 C C . ARG A 1 90 ? 0.132 -0.329 13.201 1.00 81.19 90 ARG A C 1
ATOM 707 O O . ARG A 1 90 ? 0.341 -1.203 12.370 1.00 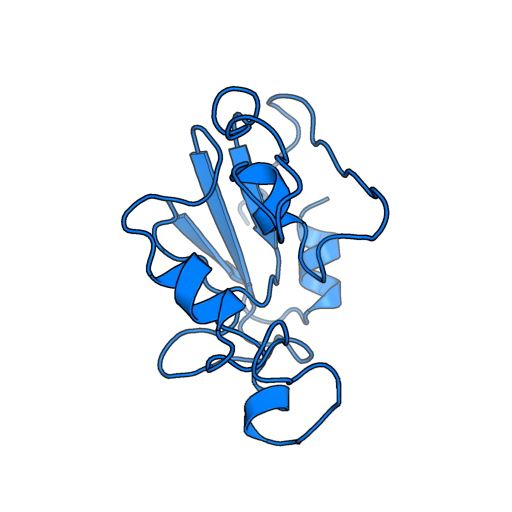81.19 90 ARG A O 1
ATOM 714 N N . LYS A 1 91 ? -0.131 -0.608 14.480 1.00 75.06 91 LYS A N 1
ATOM 715 C CA . LYS A 1 91 ? -0.178 -1.979 15.026 1.00 75.06 91 LYS A CA 1
ATOM 716 C C . LYS A 1 91 ? -1.469 -2.724 14.694 1.00 75.06 91 LYS A C 1
ATOM 718 O O . LYS A 1 91 ? -1.555 -3.929 14.901 1.00 75.06 91 LYS A O 1
ATOM 723 N N . HIS A 1 92 ? -2.489 -1.997 14.256 1.00 73.31 92 HIS A N 1
ATOM 724 C CA . HIS A 1 92 ? -3.795 -2.550 13.937 1.00 73.31 92 HIS A CA 1
ATOM 725 C C . HIS A 1 92 ? -3.965 -2.652 12.425 1.00 73.31 92 HIS A C 1
ATOM 727 O O . HIS A 1 92 ? -3.303 -1.939 11.666 1.00 73.31 92 HIS A O 1
ATOM 733 N N . ARG A 1 93 ? -4.857 -3.553 12.010 1.00 73.94 93 ARG A N 1
ATOM 734 C CA . ARG A 1 93 ? -5.295 -3.691 10.622 1.00 73.94 93 ARG A CA 1
ATOM 735 C C . ARG A 1 93 ? -5.800 -2.369 10.052 1.00 73.94 93 ARG A C 1
ATOM 737 O O . ARG A 1 93 ? -6.275 -1.505 10.796 1.00 73.94 93 ARG A O 1
ATOM 744 N N . TYR A 1 94 ? -5.699 -2.234 8.732 1.00 67.25 94 TYR A N 1
ATOM 745 C CA . TYR A 1 94 ? -6.411 -1.181 8.010 1.00 67.25 94 TYR A CA 1
ATOM 746 C C . TYR A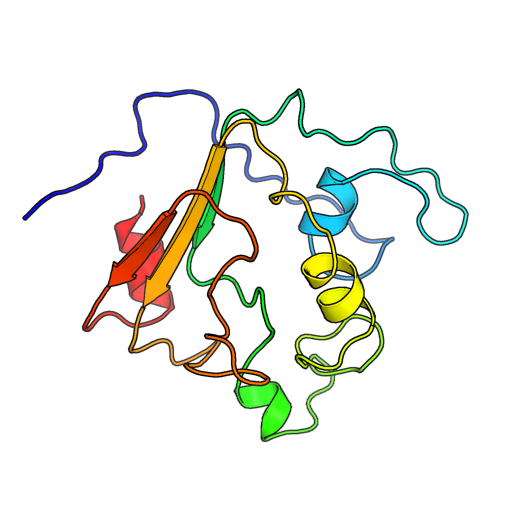 1 94 ? -7.922 -1.329 8.232 1.00 67.25 94 TYR A C 1
ATOM 748 O O . TYR A 1 94 ? -8.386 -2.375 8.683 1.00 67.25 94 TYR A O 1
ATOM 756 N N . GLU A 1 95 ? -8.671 -0.253 7.991 1.00 66.00 95 GLU A N 1
ATOM 757 C CA . GLU A 1 95 ? -10.087 -0.188 8.357 1.00 66.00 95 GLU A CA 1
ATOM 758 C C . GLU A 1 95 ? -10.931 -1.330 7.817 1.00 66.00 95 GLU A C 1
ATOM 760 O O . GLU A 1 95 ? -10.584 -1.962 6.831 1.00 66.00 95 GLU A O 1
ATOM 765 N N . GLY A 1 96 ? -12.060 -1.567 8.475 1.00 71.69 96 GLY A N 1
ATOM 766 C CA . GLY A 1 96 ? -12.882 -2.735 8.235 1.00 71.69 96 GLY A CA 1
ATOM 767 C C . GLY A 1 96 ? -12.961 -3.621 9.468 1.00 71.69 96 GLY A C 1
ATOM 768 O O . GLY A 1 96 ? -12.001 -3.771 10.238 1.00 71.69 96 GLY A O 1
ATOM 769 N N . LYS A 1 97 ? -14.109 -4.273 9.640 1.00 78.62 97 LYS A N 1
ATOM 770 C CA . LYS A 1 97 ? -14.171 -5.477 10.466 1.00 78.62 97 LYS A CA 1
ATOM 771 C C . LYS A 1 97 ? -13.197 -6.525 9.923 1.00 78.62 97 LYS A C 1
ATOM 773 O O . LYS A 1 97 ? -12.502 -7.120 10.744 1.00 78.62 97 LYS A O 1
ATOM 778 N N . TYR A 1 98 ? -13.114 -6.628 8.595 1.00 84.31 98 TYR A N 1
ATOM 779 C CA . TYR A 1 98 ? -12.241 -7.515 7.839 1.00 84.31 98 TYR A CA 1
ATOM 780 C C . TYR A 1 98 ? -11.321 -6.754 6.875 1.00 84.31 98 TYR A C 1
ATOM 782 O O . TYR A 1 98 ? -11.686 -5.689 6.373 1.00 84.31 98 TYR A O 1
ATOM 790 N N . SER A 1 99 ? -10.137 -7.297 6.586 1.00 86.69 99 SER A N 1
ATOM 791 C CA . SER A 1 99 ? -9.177 -6.677 5.663 1.00 86.69 99 SER A CA 1
ATOM 792 C C . SER A 1 99 ? -8.381 -7.708 4.862 1.00 86.69 99 SER A C 1
ATOM 794 O O . SER A 1 99 ? -7.769 -8.609 5.429 1.00 86.69 99 SER A O 1
ATOM 796 N N . PHE A 1 100 ? -8.337 -7.546 3.541 1.00 89.31 100 PHE A N 1
ATOM 797 C CA . PHE A 1 100 ? -7.672 -8.470 2.621 1.00 89.31 100 PHE A CA 1
ATOM 798 C C . PHE A 1 100 ? -6.784 -7.726 1.626 1.00 89.31 100 PHE A C 1
ATOM 800 O O . PHE A 1 100 ? -7.041 -6.567 1.288 1.00 89.31 100 PHE A O 1
ATOM 807 N N . SER A 1 101 ? -5.758 -8.401 1.107 1.00 90.19 101 SER A N 1
ATOM 808 C CA . SER A 1 101 ? -5.020 -7.911 -0.064 1.00 90.19 101 SER A CA 1
ATOM 809 C C . SER A 1 101 ? -4.987 -8.939 -1.178 1.00 90.19 101 SER A C 1
ATOM 811 O O . SER A 1 101 ? -4.728 -10.112 -0.933 1.00 90.19 101 SER A O 1
ATOM 813 N N . ILE A 1 102 ? -5.205 -8.483 -2.403 1.00 91.69 102 ILE A N 1
ATOM 814 C CA . ILE A 1 102 ? -5.091 -9.269 -3.624 1.00 91.69 102 ILE A CA 1
ATOM 815 C C . ILE A 1 102 ? -3.900 -8.715 -4.399 1.00 91.69 102 ILE A C 1
ATOM 817 O O . ILE A 1 102 ? -3.884 -7.541 -4.770 1.00 91.69 102 ILE A O 1
ATOM 821 N N . THR A 1 103 ? -2.887 -9.546 -4.606 1.00 91.56 103 THR A N 1
ATOM 822 C CA . THR A 1 103 ? -1.625 -9.171 -5.249 1.00 91.56 103 THR A CA 1
ATOM 823 C C . THR A 1 103 ? -1.349 -10.086 -6.436 1.00 91.56 103 THR A C 1
ATOM 825 O O . THR A 1 103 ? -1.944 -11.158 -6.565 1.00 91.56 103 THR A O 1
ATOM 828 N N . THR A 1 104 ? -0.450 -9.670 -7.325 1.00 92.88 104 THR A N 1
ATOM 829 C CA . THR A 1 104 ? 0.054 -10.519 -8.408 1.00 92.88 104 THR A CA 1
ATOM 830 C C . THR A 1 104 ? 1.577 -10.509 -8.432 1.00 92.88 104 THR A C 1
ATOM 832 O O . THR A 1 104 ? 2.209 -9.511 -8.083 1.00 92.88 104 THR A O 1
ATOM 835 N N . THR A 1 105 ? 2.186 -11.630 -8.820 1.00 93.12 105 THR A N 1
ATOM 836 C CA . THR A 1 105 ? 3.646 -11.733 -8.961 1.00 93.12 105 THR A CA 1
ATOM 837 C C . THR A 1 105 ? 4.194 -11.013 -10.188 1.00 93.12 105 THR A C 1
ATOM 839 O O . THR A 1 105 ? 5.394 -10.756 -10.241 1.00 93.12 105 THR A O 1
ATOM 842 N N . ASN A 1 106 ? 3.336 -10.691 -11.158 1.00 92.88 106 ASN A N 1
ATOM 843 C CA . ASN A 1 106 ? 3.706 -10.076 -12.433 1.00 92.88 106 ASN A CA 1
ATOM 844 C C . ASN A 1 106 ? 3.280 -8.602 -12.514 1.00 92.88 106 ASN A C 1
ATOM 846 O O . ASN A 1 106 ? 3.055 -8.090 -13.603 1.00 92.88 106 ASN A O 1
ATOM 850 N N . ASP A 1 107 ? 3.162 -7.923 -11.369 1.00 90.75 107 ASP A N 1
ATOM 851 C CA . ASP A 1 107 ? 2.727 -6.528 -11.314 1.00 90.75 107 ASP A CA 1
ATOM 852 C C . ASP A 1 107 ? 3.791 -5.595 -11.914 1.00 90.75 107 ASP A C 1
ATOM 854 O O . ASP A 1 107 ? 4.824 -5.318 -11.299 1.00 90.75 107 ASP A O 1
ATOM 858 N N . GLU A 1 108 ? 3.540 -5.106 -13.124 1.00 90.56 108 GLU A N 1
ATOM 859 C CA . GLU A 1 108 ? 4.448 -4.250 -13.883 1.00 90.56 108 GLU A CA 1
ATOM 860 C C . GLU A 1 108 ? 4.405 -2.768 -13.471 1.00 90.56 108 GLU A C 1
ATOM 862 O O . GLU A 1 108 ? 5.261 -1.992 -13.900 1.00 90.56 108 GLU A O 1
ATOM 867 N N . LYS A 1 109 ? 3.441 -2.356 -12.632 1.00 88.69 109 LYS A N 1
ATOM 868 C CA . LYS A 1 109 ? 3.234 -0.946 -12.241 1.00 88.69 109 LYS A CA 1
ATOM 869 C C . LYS A 1 109 ? 3.676 -0.665 -10.809 1.00 88.69 109 LYS A C 1
ATOM 871 O O . LYS A 1 109 ? 4.401 0.293 -10.534 1.00 88.69 109 LYS A O 1
ATOM 876 N N . VAL A 1 110 ? 3.234 -1.495 -9.873 1.00 90.88 110 VAL A N 1
ATOM 877 C CA . VAL A 1 110 ? 3.610 -1.431 -8.458 1.00 90.88 110 VAL A CA 1
ATOM 878 C C . VAL A 1 110 ? 4.917 -2.178 -8.225 1.00 90.88 110 VAL A C 1
ATOM 880 O O . VAL A 1 110 ? 5.744 -1.720 -7.436 1.00 90.88 110 VAL A O 1
ATOM 883 N N . GLY A 1 111 ? 5.154 -3.268 -8.953 1.00 90.19 111 GLY A N 1
ATOM 884 C CA . GLY A 1 111 ? 6.362 -4.073 -8.822 1.00 90.19 111 GLY A CA 1
ATOM 885 C C . GLY A 1 111 ? 6.314 -5.078 -7.671 1.00 90.19 111 GLY A C 1
ATOM 886 O O . GLY A 1 111 ? 5.374 -5.135 -6.879 1.00 90.19 111 GLY A O 1
ATOM 887 N N . GLY A 1 112 ? 7.368 -5.893 -7.581 1.00 90.75 112 GLY A N 1
ATOM 888 C CA . GLY A 1 112 ? 7.437 -7.004 -6.630 1.00 90.75 112 GLY A CA 1
ATOM 889 C C . GLY A 1 112 ? 7.797 -6.588 -5.202 1.00 90.75 112 GLY A C 1
ATOM 890 O O . GLY A 1 112 ? 7.049 -6.885 -4.272 1.00 90.75 112 GLY A O 1
ATOM 891 N N . TRP A 1 113 ? 8.935 -5.911 -5.010 1.00 93.12 113 TRP A N 1
ATOM 892 C CA . TRP A 1 113 ? 9.541 -5.687 -3.687 1.00 93.12 113 TRP A CA 1
ATOM 893 C C . TRP A 1 113 ? 9.901 -4.223 -3.415 1.00 93.12 113 TRP A C 1
ATOM 895 O O . TRP A 1 113 ? 10.512 -3.556 -4.245 1.00 93.12 113 TRP A O 1
ATOM 905 N N . CYS A 1 114 ? 9.548 -3.755 -2.217 1.00 92.75 114 CYS A N 1
ATOM 906 C CA . CYS A 1 114 ? 9.703 -2.391 -1.724 1.00 92.75 114 CYS A CA 1
ATOM 907 C C . CYS A 1 114 ? 10.155 -2.428 -0.258 1.00 92.75 114 CYS A C 1
ATOM 909 O O . CYS A 1 114 ? 9.422 -2.915 0.602 1.00 92.75 114 CYS A O 1
ATOM 911 N N . CYS A 1 115 ? 11.355 -1.921 0.048 1.00 91.06 115 CYS A N 1
ATOM 912 C CA . CYS A 1 115 ? 11.897 -1.870 1.417 1.00 91.06 115 CYS A CA 1
ATOM 913 C C . CYS A 1 115 ? 11.817 -3.214 2.188 1.00 91.06 115 CYS A C 1
ATOM 915 O O . CYS A 1 115 ? 11.489 -3.235 3.370 1.00 91.06 115 CYS A O 1
ATOM 917 N N . GLY A 1 116 ? 12.091 -4.345 1.528 1.00 91.94 116 GLY A N 1
ATOM 918 C CA . GLY A 1 116 ? 12.052 -5.673 2.165 1.00 91.94 116 GLY A CA 1
ATOM 919 C C . GLY A 1 116 ? 10.653 -6.283 2.321 1.00 91.94 116 GLY A C 1
ATOM 920 O O . GLY A 1 116 ? 10.527 -7.382 2.853 1.00 91.94 116 GLY A O 1
ATOM 921 N N . HIS A 1 117 ? 9.613 -5.618 1.818 1.00 92.44 117 HIS A N 1
ATOM 922 C CA . HIS A 1 117 ? 8.241 -6.120 1.779 1.00 92.44 117 HIS A CA 1
ATOM 923 C C . HIS A 1 117 ? 7.758 -6.255 0.338 1.00 92.44 117 HIS A C 1
ATOM 925 O O . HIS A 1 117 ? 8.254 -5.564 -0.553 1.00 92.44 117 HIS A O 1
ATOM 931 N N . LYS A 1 118 ? 6.760 -7.107 0.088 1.00 92.94 118 LYS A N 1
ATOM 932 C CA . LYS A 1 118 ? 6.062 -7.067 -1.200 1.00 92.94 118 LYS A CA 1
ATOM 933 C C . LYS A 1 118 ? 5.378 -5.710 -1.333 1.00 92.94 118 LYS A C 1
ATOM 935 O O . LYS A 1 118 ? 4.590 -5.353 -0.458 1.00 92.94 118 LYS A O 1
ATOM 940 N N . CYS A 1 119 ? 5.640 -4.984 -2.418 1.00 92.88 119 CYS A N 1
ATOM 941 C CA . CYS A 1 119 ? 5.110 -3.630 -2.617 1.00 92.88 119 CYS A CA 1
ATOM 942 C C . CYS A 1 119 ? 3.585 -3.576 -2.440 1.00 92.88 119 CYS A C 1
ATOM 944 O O . CYS A 1 119 ? 3.056 -2.656 -1.812 1.00 92.88 119 CYS A O 1
ATOM 946 N N . ALA A 1 120 ? 2.895 -4.606 -2.940 1.00 92.00 120 ALA A N 1
ATOM 947 C CA . ALA A 1 120 ? 1.445 -4.687 -2.922 1.00 92.00 120 ALA A CA 1
ATOM 948 C C . ALA A 1 120 ? 0.825 -5.289 -1.641 1.00 92.00 120 ALA A C 1
ATOM 950 O O . ALA A 1 120 ? -0.394 -5.263 -1.483 1.00 92.00 120 ALA A O 1
ATOM 951 N N . SER A 1 121 ? 1.617 -5.838 -0.713 1.00 92.00 121 SER A N 1
ATOM 952 C CA . SER A 1 121 ? 1.073 -6.506 0.483 1.00 92.00 121 SER A CA 1
ATOM 953 C C . SER A 1 121 ? 0.536 -5.493 1.495 1.00 92.00 121 SER A C 1
ATOM 955 O O . SER A 1 121 ? 1.117 -4.427 1.682 1.00 92.00 121 SER A O 1
ATOM 957 N N . LEU A 1 122 ? -0.592 -5.798 2.135 1.00 90.06 122 LEU A N 1
ATOM 958 C CA . LEU A 1 122 ? -1.228 -4.912 3.109 1.00 90.06 122 LEU A CA 1
ATOM 959 C C . LEU A 1 122 ? -0.798 -5.299 4.536 1.00 90.06 122 LEU A C 1
ATOM 961 O O . LEU A 1 122 ? -1.053 -6.432 4.943 1.00 90.06 122 LEU A O 1
ATOM 965 N N . PRO A 1 123 ? -0.200 -4.388 5.328 1.00 88.44 123 PRO A N 1
ATOM 966 C CA . PRO A 1 123 ? 0.183 -4.700 6.700 1.00 88.44 123 PRO A CA 1
ATOM 967 C C . PRO A 1 123 ? -1.026 -5.065 7.562 1.00 88.44 123 PRO A C 1
ATOM 969 O O . PRO A 1 123 ? -2.067 -4.405 7.499 1.00 88.44 123 PRO A O 1
ATOM 972 N N . ASN A 1 124 ? -0.840 -6.060 8.432 1.00 87.94 124 ASN A N 1
ATOM 973 C CA . ASN A 1 124 ? -1.825 -6.503 9.423 1.00 87.94 124 ASN A CA 1
ATOM 974 C C . ASN A 1 124 ? -3.186 -6.909 8.821 1.00 87.94 124 ASN A C 1
ATOM 976 O O . ASN A 1 124 ? -4.201 -6.816 9.509 1.00 87.94 124 ASN A O 1
ATOM 980 N N . ASN A 1 125 ? -3.229 -7.318 7.552 1.00 89.12 125 ASN A N 1
ATOM 981 C CA . ASN A 1 125 ? -4.437 -7.866 6.946 1.00 89.12 125 ASN A CA 1
ATOM 982 C C . ASN A 1 125 ? -4.765 -9.263 7.506 1.00 89.12 125 ASN A C 1
ATOM 984 O O . ASN A 1 125 ? -3.948 -9.899 8.169 1.00 89.12 125 ASN A O 1
ATOM 988 N N . GLU A 1 126 ? -5.976 -9.750 7.255 1.00 90.19 126 GLU A N 1
ATOM 989 C CA . GLU A 1 126 ? -6.389 -11.094 7.676 1.00 90.19 126 GLU A CA 1
ATOM 990 C C . GLU A 1 126 ? -5.914 -12.166 6.706 1.00 90.19 126 GLU A C 1
ATOM 992 O O . GLU A 1 126 ? -5.538 -13.255 7.134 1.00 90.19 126 GLU A O 1
ATOM 997 N N . ALA A 1 127 ? -5.928 -11.865 5.407 1.00 90.62 127 ALA A N 1
ATOM 998 C CA . ALA A 1 127 ? -5.358 -12.744 4.400 1.00 90.62 127 ALA A CA 1
ATOM 999 C C . ALA A 1 127 ? -4.860 -11.977 3.170 1.00 90.62 127 ALA A C 1
ATOM 1001 O O . ALA A 1 127 ? -5.434 -10.966 2.748 1.00 90.62 127 ALA A O 1
ATOM 1002 N N . GLU A 1 128 ? -3.806 -12.523 2.567 1.00 92.06 128 GLU A N 1
ATOM 1003 C CA . GLU A 1 128 ? -3.283 -12.122 1.266 1.00 92.06 128 GLU A CA 1
ATOM 1004 C C . GLU A 1 128 ? -3.565 -13.228 0.238 1.00 92.06 128 GLU A C 1
ATOM 1006 O O . GLU A 1 128 ? -3.224 -14.390 0.454 1.00 92.06 128 GLU A O 1
ATOM 1011 N N . PHE A 1 129 ? -4.159 -12.856 -0.893 1.00 92.50 129 PHE A N 1
ATOM 1012 C CA . PHE A 1 129 ? -4.382 -13.720 -2.047 1.00 92.50 129 PHE A CA 1
ATOM 1013 C C . PHE A 1 129 ? -3.424 -13.311 -3.162 1.00 92.50 129 PHE A C 1
ATOM 1015 O O . PHE A 1 129 ? -3.405 -12.149 -3.563 1.00 92.50 129 PHE A O 1
ATOM 1022 N N . VAL A 1 130 ? -2.634 -14.258 -3.664 1.00 93.06 130 VAL A N 1
ATOM 1023 C CA . VAL A 1 130 ? -1.599 -13.990 -4.669 1.00 93.06 130 VAL A CA 1
ATOM 1024 C C . VAL A 1 130 ? -1.952 -14.707 -5.965 1.00 93.06 130 VAL A C 1
ATOM 1026 O O . VAL A 1 130 ? -2.097 -15.928 -5.980 1.00 93.06 130 VAL A O 1
ATOM 1029 N N . TYR A 1 131 ? -2.065 -13.952 -7.053 1.00 91.88 131 TYR A N 1
ATOM 1030 C CA . TYR A 1 131 ? -2.196 -14.486 -8.403 1.00 91.88 131 TYR A CA 1
ATOM 1031 C C . TYR A 1 131 ? -0.824 -14.647 -9.066 1.00 91.88 131 TYR A C 1
ATOM 1033 O O . TYR A 1 131 ? 0.099 -13.860 -8.847 1.00 91.88 131 TYR A O 1
ATOM 1041 N N . HIS A 1 132 ? -0.707 -15.678 -9.900 1.00 92.19 132 HIS A N 1
ATOM 1042 C CA . HIS A 1 132 ? 0.488 -15.978 -10.683 1.00 92.19 132 HIS A CA 1
ATOM 1043 C C . HIS A 1 132 ? 0.157 -15.882 -12.168 1.00 92.19 132 HIS A C 1
ATOM 1045 O O . HIS A 1 132 ? -0.768 -16.551 -12.627 1.00 92.19 132 HIS A O 1
ATOM 1051 N N . GLY A 1 133 ? 0.892 -15.048 -12.906 1.00 88.56 133 GLY A N 1
ATOM 1052 C CA . GLY A 1 133 ? 0.655 -14.813 -14.332 1.00 88.56 133 GLY A CA 1
ATOM 1053 C C . GLY A 1 133 ? 0.112 -13.421 -14.670 1.00 88.56 133 GLY A C 1
ATOM 1054 O O . GLY A 1 133 ? 0.809 -12.716 -15.397 1.00 88.56 133 GLY A O 1
ATOM 1055 N N . PRO A 1 134 ? -1.073 -13.007 -14.173 1.00 89.62 134 PRO A N 1
ATOM 1056 C CA . PRO A 1 134 ? -1.720 -11.796 -14.660 1.00 89.62 134 PRO A CA 1
ATOM 1057 C C . PRO A 1 134 ? -0.958 -10.528 -14.279 1.00 89.62 134 PRO A C 1
ATOM 1059 O O . PRO A 1 134 ? -0.399 -10.440 -13.184 1.00 89.62 134 PRO A O 1
ATOM 1062 N N . GLY A 1 135 ? -0.965 -9.540 -15.172 1.00 91.06 135 GLY A N 1
ATOM 1063 C CA . GLY A 1 135 ? -0.421 -8.205 -14.907 1.00 91.06 135 GLY A CA 1
ATOM 1064 C C . GLY A 1 135 ? -1.270 -7.390 -13.926 1.00 91.06 135 GLY A C 1
ATOM 1065 O O . GLY A 1 135 ? -2.317 -7.838 -13.444 1.00 91.06 135 GLY A O 1
ATOM 1066 N N . HIS A 1 136 ? -0.836 -6.162 -13.650 1.00 89.75 136 HIS A N 1
ATOM 1067 C CA . HIS A 1 136 ? -1.523 -5.240 -12.742 1.00 89.75 136 HIS A CA 1
ATOM 1068 C C . HIS A 1 136 ? -2.971 -4.967 -13.173 1.00 89.75 136 HIS A C 1
ATOM 1070 O O . HIS A 1 136 ? -3.894 -5.027 -12.362 1.00 89.75 136 HIS A O 1
ATOM 1076 N N . ASP A 1 137 ? -3.187 -4.688 -14.460 1.00 89.94 137 ASP A N 1
ATOM 1077 C CA . ASP A 1 137 ? -4.530 -4.390 -14.970 1.00 89.94 137 ASP A CA 1
ATOM 1078 C C . ASP A 1 137 ? -5.410 -5.641 -15.021 1.00 89.94 137 ASP A C 1
ATOM 1080 O O . ASP A 1 137 ? -6.599 -5.589 -14.719 1.00 89.94 137 ASP A O 1
ATOM 1084 N N . GLU A 1 138 ? -4.831 -6.794 -15.348 1.00 90.44 138 GLU A N 1
ATOM 1085 C CA . GLU A 1 138 ? -5.568 -8.054 -15.439 1.00 90.44 138 GLU A CA 1
ATOM 1086 C C . GLU A 1 138 ? -6.128 -8.485 -14.082 1.00 90.44 138 GLU A C 1
ATOM 1088 O O . GLU A 1 138 ? -7.296 -8.871 -13.997 1.00 90.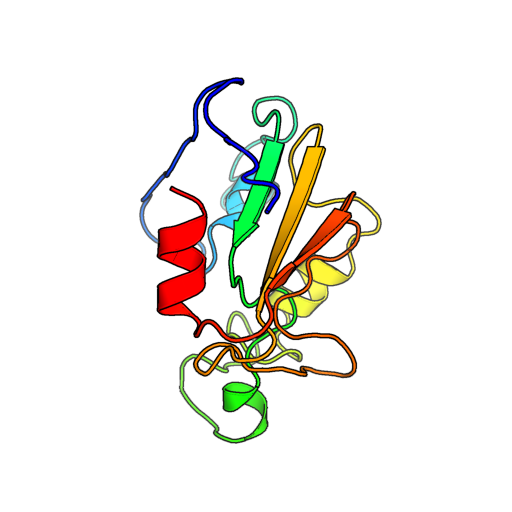44 138 GLU A O 1
ATOM 1093 N N . VAL A 1 139 ? -5.344 -8.363 -13.003 1.00 87.69 139 VAL A N 1
ATOM 1094 C CA . VAL A 1 139 ? -5.824 -8.727 -11.661 1.00 87.69 139 VAL A CA 1
ATOM 1095 C C . VAL A 1 139 ? -6.956 -7.807 -11.184 1.00 87.69 139 VAL A C 1
ATOM 1097 O O . VAL A 1 139 ? -7.836 -8.264 -10.456 1.00 87.69 139 VAL A O 1
ATOM 1100 N N . LEU A 1 140 ? -7.008 -6.551 -11.647 1.00 85.62 140 LEU A N 1
ATOM 1101 C CA . LEU A 1 140 ? -8.128 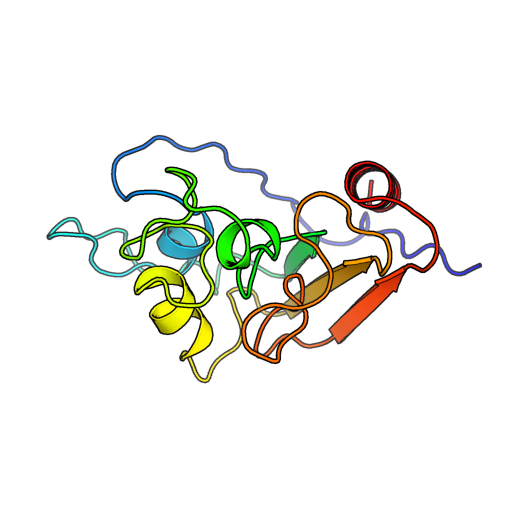-5.638 -11.379 1.00 85.62 140 LEU A CA 1
ATOM 1102 C C . LEU A 1 140 ? -9.425 -6.082 -12.074 1.00 85.62 140 LEU A C 1
ATOM 1104 O O . LEU A 1 140 ? -10.506 -5.897 -11.519 1.00 85.62 140 LEU A O 1
ATOM 1108 N N . TYR A 1 141 ? -9.342 -6.702 -13.253 1.00 84.06 141 TYR A N 1
ATOM 1109 C CA . TYR A 1 141 ? -10.522 -7.243 -13.939 1.00 84.06 141 TYR A CA 1
ATOM 1110 C C . TYR A 1 141 ? -10.966 -8.607 -13.396 1.00 84.06 141 TYR A C 1
ATOM 1112 O O . TYR A 1 141 ? -12.139 -8.953 -13.515 1.00 84.06 141 TYR A O 1
ATOM 1120 N N . MET A 1 142 ? -10.066 -9.374 -12.775 1.00 79.56 142 MET A N 1
ATOM 1121 C CA . MET A 1 142 ? -10.384 -10.690 -12.200 1.00 79.56 142 MET A CA 1
ATOM 1122 C C . MET A 1 142 ? -11.209 -10.628 -10.907 1.00 79.56 142 MET A C 1
ATOM 1124 O O . MET A 1 142 ? -11.780 -11.638 -10.502 1.00 79.56 142 MET A O 1
ATOM 1128 N N . VAL A 1 143 ? -11.255 -9.470 -10.244 1.00 73.38 143 VAL A N 1
ATOM 1129 C CA . VAL A 1 143 ? -11.956 -9.276 -8.961 1.00 73.38 143 VAL A CA 1
ATOM 1130 C C . VAL A 1 143 ? -13.384 -8.723 -9.105 1.00 73.38 143 VAL A C 1
ATOM 1132 O O . VAL A 1 143 ? -14.022 -8.441 -8.091 1.00 73.38 143 VAL A O 1
ATOM 1135 N N . ASN A 1 144 ? -13.877 -8.552 -10.339 1.00 56.88 144 ASN A N 1
ATOM 1136 C CA . ASN A 1 144 ? -15.170 -7.928 -10.675 1.00 56.88 144 ASN A CA 1
ATOM 1137 C C . ASN A 1 144 ? -16.314 -8.944 -10.918 1.00 56.88 144 ASN A C 1
ATOM 1139 O O . ASN A 1 144 ? -16.010 -10.066 -11.373 1.00 56.88 144 ASN A O 1
#

Sequence (144 aa):
MQSMNIRDRGRLILWFFRWVCSNYERGYILGGDCNGIYLGKPLTHLVDTFVSVAGANYGSAICEMLPLAICNLNNGLSCRSHRLRELNSRKHRYEGKYSFSITTTNDEKVGGWCCGHKCASLPNNEAEFVYHGPGHDEVLYMVN

Organism: NCBI:txid96644

InterPro domains:
  IPR002918 Lipase EstA/Esterase EstB [PF01674] (25-139)
  IPR002918 Lipase EstA/Esterase EstB [PTHR32015] (24-140)
  IPR029058 Alpha/Beta hydrolase fold [G3DSA:3.40.50.1820] (24-132)

pLDDT: mean 74.99, std 21.07, range [22.86, 93.69]

Radius of gyration: 15.33 Å; chains: 1; bounding box: 38×44×30 Å

Secondary structure (DSSP, 8-state):
-----GGGSS---------SS-S-THHHHT-SEETTEE--S-GGGT-SEEEEES--SS--THHHHS--GGG-TTTSSSTT-HHHHHHHT-SSPSSSSEEEEEEETT-TTT-SEETTEETTPPTT-SEEEEESS--HHHHHHHT-

Foldseek 3Di:
DDQDQPPPDDDDDDDDDDDDQDDDPLVLQCFQDRPNDGSDHHCLVVAAEAEQEQHQLLFAPVLVVDVDPQNDQDHHRASNRPVSCVQQVDPAFRGHVAYEYEEEQAEPTRHQDHPRDGRRDGHRHPYYHYHYDDYSVRSVVSND